Protein AF-A0A8H7T303-F1 (afdb_monomer)

Organism: NCBI:txid108018

Mean predicted aligned error: 8.86 Å

Structure (mmCIF, N/CA/C/O backbone):
data_AF-A0A8H7T303-F1
#
_entry.id   AF-A0A8H7T303-F1
#
loop_
_atom_site.group_PDB
_atom_site.id
_atom_site.type_symbol
_atom_site.label_atom_id
_atom_site.label_alt_id
_atom_site.label_comp_id
_atom_site.label_asym_id
_atom_site.label_entity_id
_atom_site.label_seq_id
_atom_site.pdbx_PDB_ins_code
_atom_site.Cartn_x
_atom_site.Cartn_y
_atom_site.Cartn_z
_atom_site.occupancy
_atom_site.B_iso_or_equiv
_atom_site.auth_seq_id
_atom_site.auth_comp_id
_atom_site.auth_asym_id
_atom_site.auth_atom_id
_atom_site.pdbx_PDB_model_num
ATOM 1 N N . MET A 1 1 ? -29.907 -23.816 11.900 1.00 36.09 1 MET A N 1
ATOM 2 C CA . MET A 1 1 ? -29.603 -22.546 11.205 1.00 36.09 1 MET A CA 1
ATOM 3 C C . MET A 1 1 ? -29.465 -21.472 12.268 1.00 36.09 1 MET A C 1
ATOM 5 O O . MET A 1 1 ? -30.441 -21.214 12.957 1.00 36.09 1 MET A O 1
ATOM 9 N N . ALA A 1 2 ? -28.258 -20.951 12.492 1.00 38.44 2 ALA A N 1
ATOM 10 C CA . ALA A 1 2 ? -28.036 -19.893 13.477 1.00 38.44 2 ALA A CA 1
ATOM 11 C C . ALA A 1 2 ? -28.546 -18.558 12.914 1.00 38.44 2 ALA A C 1
ATOM 13 O O . ALA A 1 2 ? -28.313 -18.261 11.742 1.00 38.44 2 ALA A O 1
ATOM 14 N N . ALA A 1 3 ? -29.266 -17.790 13.733 1.00 38.59 3 ALA A N 1
ATOM 15 C CA . ALA A 1 3 ? -29.699 -16.441 13.388 1.00 38.59 3 ALA A CA 1
ATOM 16 C C . ALA A 1 3 ? -28.482 -15.570 13.016 1.00 38.59 3 ALA A C 1
ATOM 18 O O . ALA A 1 3 ? -27.407 -15.766 13.594 1.00 38.59 3 ALA A O 1
ATOM 19 N N . PRO A 1 4 ? -28.614 -14.617 12.074 1.00 46.06 4 PRO A N 1
ATOM 20 C CA . PRO A 1 4 ? -27.547 -13.661 11.814 1.00 46.06 4 PRO A CA 1
ATOM 21 C C . PRO A 1 4 ? -27.248 -12.926 13.123 1.00 46.06 4 PRO A C 1
ATOM 23 O O . PRO A 1 4 ? -28.151 -12.332 13.715 1.00 46.06 4 PRO A O 1
ATOM 26 N N . ARG A 1 5 ? -26.000 -13.024 13.608 1.00 55.72 5 ARG A N 1
ATOM 27 C CA . ARG A 1 5 ? -25.548 -12.259 14.776 1.00 55.72 5 ARG A CA 1
ATOM 28 C C . ARG A 1 5 ? -25.898 -10.799 14.514 1.00 55.72 5 ARG A C 1
ATOM 30 O O . ARG A 1 5 ? -25.553 -10.260 13.461 1.00 55.72 5 ARG A O 1
ATOM 37 N N . SER A 1 6 ? -26.614 -10.185 15.448 1.00 53.03 6 SER A N 1
ATOM 38 C CA . SER A 1 6 ? -26.782 -8.740 15.469 1.00 53.03 6 SER A CA 1
ATOM 39 C C . SER A 1 6 ? -25.402 -8.091 15.333 1.00 53.03 6 SER A C 1
ATOM 41 O O . SER A 1 6 ? -24.423 -8.597 15.882 1.00 53.03 6 SER A O 1
ATOM 43 N N . LEU A 1 7 ? -25.321 -6.998 14.569 1.00 56.31 7 LEU A N 1
ATOM 44 C CA . LEU A 1 7 ? -24.144 -6.133 14.460 1.00 56.31 7 LEU A CA 1
ATOM 45 C C . LEU A 1 7 ? -23.882 -5.476 15.824 1.00 56.31 7 LEU A C 1
ATOM 47 O O . LEU A 1 7 ? -24.092 -4.278 15.995 1.00 56.31 7 LEU A O 1
ATOM 51 N N . GLN A 1 8 ? -23.505 -6.258 16.834 1.00 62.03 8 GLN A N 1
ATOM 52 C CA . GLN A 1 8 ? -22.973 -5.691 18.055 1.00 62.03 8 GLN A CA 1
ATOM 53 C C . GLN A 1 8 ? -21.700 -4.955 17.666 1.00 62.03 8 GLN A C 1
ATOM 55 O O . GLN A 1 8 ? -20.802 -5.510 17.030 1.00 62.03 8 GLN A O 1
ATOM 60 N N . GLN A 1 9 ? -21.672 -3.670 17.988 1.00 79.31 9 GLN A N 1
ATOM 61 C CA . GLN A 1 9 ? -20.506 -2.839 17.788 1.00 79.31 9 GLN A CA 1
ATOM 62 C C . GLN A 1 9 ? -19.374 -3.410 18.654 1.00 79.31 9 GLN A C 1
ATOM 64 O O . GLN A 1 9 ? -19.396 -3.286 19.873 1.00 79.31 9 GLN A O 1
ATOM 69 N N . LEU A 1 10 ? -18.411 -4.092 18.023 1.00 88.62 10 LEU A N 1
ATOM 70 C CA . LEU A 1 10 ? -17.305 -4.759 18.724 1.00 88.62 10 LEU A CA 1
ATOM 71 C C . LEU A 1 10 ? -16.296 -3.761 19.301 1.00 88.62 10 LEU A C 1
ATOM 73 O O . LEU A 1 10 ? -15.571 -4.077 20.243 1.00 88.62 10 LEU A O 1
ATOM 77 N N . HIS A 1 11 ? -16.228 -2.564 18.717 1.00 90.94 11 HIS A N 1
ATOM 78 C CA . HIS A 1 11 ? -15.257 -1.543 19.074 1.00 90.94 11 HIS A CA 1
ATOM 79 C C . HIS A 1 11 ? -15.819 -0.126 18.940 1.00 90.94 11 HIS A C 1
ATOM 81 O O . HIS A 1 11 ? -16.737 0.130 18.160 1.00 90.94 11 HIS A O 1
ATOM 87 N N . ASP A 1 12 ? -15.200 0.811 19.645 1.00 92.38 12 ASP A N 1
ATOM 88 C CA . ASP A 1 12 ? -15.472 2.243 19.536 1.00 92.38 12 ASP A CA 1
ATOM 89 C C . ASP A 1 12 ? -14.190 3.041 19.272 1.00 92.38 12 ASP A C 1
ATOM 91 O O . ASP A 1 12 ? -13.090 2.589 19.597 1.00 92.38 12 ASP A O 1
ATOM 95 N N . VAL A 1 13 ? -14.325 4.228 18.675 1.00 93.25 13 VAL A N 1
ATOM 96 C CA . VAL A 1 13 ? -13.206 5.144 18.433 1.00 93.25 13 VAL A CA 1
ATOM 97 C C . VAL A 1 13 ? -13.120 6.150 19.571 1.00 93.25 13 VAL A C 1
ATOM 99 O O . VAL A 1 13 ? -13.985 7.010 19.708 1.00 93.25 13 VAL A O 1
ATOM 102 N N . GLN A 1 14 ? -12.024 6.125 20.324 1.00 94.62 14 GLN A N 1
ATOM 103 C CA . GLN A 1 14 ? -11.808 7.041 21.444 1.00 94.62 14 GLN A CA 1
ATOM 104 C C . GLN A 1 14 ? -10.474 7.776 21.344 1.00 94.62 14 GLN A C 1
ATOM 106 O O . GLN A 1 14 ? -9.524 7.317 20.709 1.00 94.62 14 GLN A O 1
ATOM 111 N N . THR A 1 15 ? -10.404 8.948 21.974 1.00 95.75 15 THR A N 1
ATOM 112 C CA . THR A 1 15 ? -9.158 9.707 22.112 1.00 95.75 15 THR A CA 1
ATOM 113 C C . THR A 1 15 ? -8.424 9.252 23.366 1.00 95.75 15 THR A C 1
ATOM 115 O O . THR A 1 15 ? -8.933 9.376 24.476 1.00 95.75 15 THR A O 1
ATOM 118 N N . PHE A 1 16 ? -7.198 8.775 23.190 1.00 93.31 16 PHE A N 1
ATOM 119 C CA . PHE A 1 16 ? -6.304 8.364 24.260 1.00 93.31 16 PHE A CA 1
ATOM 120 C C . PHE A 1 16 ? -5.331 9.501 24.607 1.00 93.31 16 PHE A C 1
ATOM 122 O O . PHE A 1 16 ? -4.600 9.975 23.723 1.00 93.31 16 PHE A O 1
ATOM 129 N N . PRO A 1 17 ? -5.272 9.935 25.881 1.00 93.56 17 PRO A N 1
ATOM 130 C CA . PRO A 1 17 ? -4.339 10.967 26.324 1.00 93.56 17 PRO A CA 1
ATOM 131 C C . PRO A 1 17 ? -2.893 10.641 25.925 1.00 93.56 17 PRO A C 1
ATOM 133 O O . PRO A 1 17 ? -2.394 9.548 26.191 1.00 93.56 17 PRO A O 1
ATOM 136 N N . GLY A 1 18 ? -2.231 11.579 25.243 1.00 93.69 18 GLY A N 1
ATOM 137 C CA . GLY A 1 18 ? -0.844 11.433 24.782 1.00 93.69 18 GLY A CA 1
ATOM 138 C C . GLY A 1 18 ? -0.616 10.477 23.600 1.00 93.69 18 GLY A C 1
ATOM 139 O O . GLY A 1 18 ? 0.529 10.317 23.192 1.00 93.69 18 GLY A O 1
ATOM 140 N N . LYS A 1 19 ? -1.663 9.849 23.038 1.00 92.19 19 LYS A N 1
ATOM 141 C CA . LYS A 1 19 ? -1.548 8.869 21.934 1.00 92.19 19 LYS A CA 1
ATOM 142 C C . LYS A 1 19 ? -2.409 9.189 20.706 1.00 92.19 19 LYS A C 1
ATOM 144 O O . LYS A 1 19 ? -2.141 8.661 19.633 1.00 92.19 19 LYS A O 1
ATO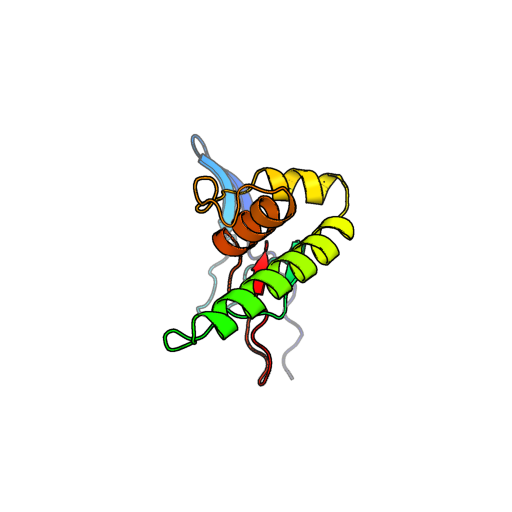M 149 N N . GLY A 1 20 ? -3.415 10.054 20.844 1.00 92.88 20 GLY A N 1
ATOM 150 C CA . GLY A 1 20 ? -4.333 10.407 19.754 1.00 92.88 20 GLY A CA 1
ATOM 151 C C . GLY A 1 20 ? -5.569 9.504 19.708 1.00 92.88 20 GLY A C 1
ATOM 152 O O . GLY A 1 20 ? -5.965 8.948 20.728 1.00 92.88 20 GLY A O 1
ATOM 153 N N . ARG A 1 21 ? -6.221 9.386 18.545 1.00 94.19 21 ARG A N 1
ATOM 154 C CA . ARG A 1 21 ? -7.410 8.531 18.375 1.00 94.19 21 ARG A CA 1
ATOM 155 C C . ARG A 1 21 ? -7.007 7.070 18.192 1.00 94.19 21 ARG A C 1
ATOM 157 O O . ARG A 1 21 ? -6.076 6.779 17.450 1.00 94.19 21 ARG A O 1
ATOM 164 N N . GLY A 1 22 ? -7.742 6.166 18.822 1.00 91.56 22 GLY A N 1
ATOM 165 C CA . GLY A 1 22 ? -7.563 4.724 18.695 1.00 91.56 22 GLY A CA 1
ATOM 166 C C . GLY A 1 22 ? -8.884 3.981 18.846 1.00 91.56 22 GLY A C 1
ATOM 167 O O . GLY A 1 22 ? -9.935 4.597 19.017 1.00 91.56 22 GLY A O 1
ATOM 168 N N . LEU A 1 23 ? -8.814 2.654 18.788 1.00 92.25 23 LEU A N 1
ATOM 169 C CA . LEU A 1 23 ? -9.969 1.773 18.927 1.00 92.25 23 LEU A CA 1
ATOM 170 C C . LEU A 1 23 ? -9.929 1.054 20.271 1.00 92.25 23 LEU A C 1
ATOM 172 O O . LEU A 1 23 ? -8.871 0.581 20.684 1.00 92.25 23 LE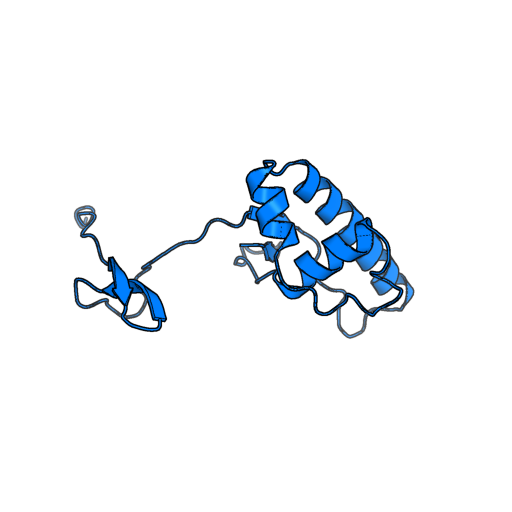U A O 1
ATOM 176 N N . ILE A 1 24 ? -11.078 0.965 20.935 1.00 93.12 24 ILE A N 1
ATOM 177 C CA . ILE A 1 24 ? -11.265 0.209 22.176 1.00 93.12 24 ILE A CA 1
ATOM 178 C C . ILE A 1 24 ? -12.311 -0.878 21.955 1.00 93.12 24 ILE A C 1
ATOM 180 O O . ILE A 1 24 ? -13.341 -0.618 21.339 1.00 93.12 24 ILE A O 1
ATOM 184 N N . ALA A 1 25 ? -12.046 -2.093 22.434 1.00 92.94 25 ALA A N 1
ATOM 185 C CA . ALA A 1 25 ? -13.038 -3.162 22.420 1.00 92.94 25 ALA A CA 1
ATOM 186 C C . ALA A 1 25 ? -14.166 -2.838 23.413 1.00 92.94 25 ALA A C 1
ATOM 188 O O . ALA A 1 25 ? -13.895 -2.430 24.542 1.00 92.94 25 ALA A O 1
ATOM 189 N N . LEU A 1 26 ? -15.420 -3.004 22.989 1.00 92.31 26 LEU A N 1
ATOM 190 C CA . LEU A 1 26 ? -16.599 -2.812 23.849 1.00 92.31 26 LEU A CA 1
ATOM 191 C C . LEU A 1 26 ? -17.074 -4.115 24.502 1.00 92.31 26 LEU A C 1
ATOM 193 O O . LEU A 1 26 ? -17.871 -4.086 25.437 1.00 92.31 26 LEU A O 1
ATOM 197 N N . VAL A 1 27 ? -16.605 -5.248 23.985 1.00 90.94 27 VAL A N 1
ATOM 198 C CA . VAL A 1 27 ? -16.960 -6.603 24.406 1.00 90.94 27 VAL A CA 1
ATOM 199 C C . VAL A 1 27 ? -15.719 -7.488 24.360 1.00 90.94 27 VAL A C 1
ATOM 201 O O . VAL A 1 27 ? -14.738 -7.143 23.696 1.00 90.94 27 VAL A O 1
ATOM 204 N N . ASP A 1 28 ? -15.779 -8.642 25.019 1.00 92.00 28 ASP A N 1
ATOM 205 C CA . ASP A 1 28 ? -14.778 -9.688 24.825 1.00 92.00 28 ASP A CA 1
ATOM 206 C C . ASP A 1 28 ? -14.854 -10.205 23.380 1.00 92.00 28 ASP A C 1
ATOM 208 O O . ASP A 1 28 ? -15.929 -10.525 22.866 1.00 92.00 28 ASP A O 1
ATOM 212 N N . ILE A 1 29 ? -13.706 -10.237 22.700 1.00 89.38 29 ILE A N 1
ATOM 213 C CA . ILE A 1 29 ? -13.598 -10.632 21.294 1.00 89.38 29 ILE A CA 1
ATOM 214 C C . ILE A 1 29 ? -12.962 -12.015 21.235 1.00 89.38 29 ILE A C 1
ATOM 216 O O . ILE A 1 29 ? -11.801 -12.193 21.607 1.00 89.38 29 ILE A O 1
ATOM 220 N N . GLU A 1 30 ? -13.723 -12.983 20.734 1.00 91.81 30 GLU A N 1
ATOM 221 C CA . GLU A 1 30 ? -13.245 -14.353 20.571 1.00 91.81 30 GLU A CA 1
ATOM 222 C C . GLU A 1 30 ? -12.065 -14.436 19.584 1.00 91.81 30 GLU A C 1
ATOM 224 O O . GLU A 1 30 ? -12.031 -13.715 18.574 1.00 91.81 30 GLU A O 1
ATOM 229 N N . PRO A 1 31 ? -11.099 -15.344 19.813 1.00 89.88 31 PRO A N 1
ATOM 230 C CA . PRO A 1 31 ? -10.007 -15.569 18.877 1.00 89.88 31 PRO A CA 1
ATOM 231 C C . PRO A 1 31 ? -10.511 -15.895 17.465 1.00 89.88 31 PRO A C 1
ATOM 233 O O . PRO A 1 31 ? -11.315 -16.802 17.258 1.00 89.88 31 PRO A O 1
ATOM 236 N N . GLY A 1 32 ? -9.994 -15.170 16.471 1.00 87.25 32 GLY A N 1
ATOM 237 C CA . GLY A 1 32 ? -10.363 -15.347 15.062 1.00 87.25 32 GLY A CA 1
ATOM 238 C C . GLY A 1 32 ? -11.570 -14.524 14.601 1.00 87.25 32 GLY A C 1
ATOM 239 O O . GLY A 1 32 ? -11.886 -14.548 13.410 1.00 87.25 32 GLY A O 1
ATOM 240 N N . GLU A 1 33 ? -12.214 -13.762 15.488 1.00 87.12 33 GLU A N 1
ATOM 241 C CA . GLU A 1 33 ? -13.288 -12.846 15.104 1.00 87.12 33 GLU A CA 1
ATOM 242 C C . GLU A 1 33 ? -12.730 -11.656 14.298 1.00 87.12 33 GLU A C 1
ATOM 244 O O . GLU A 1 33 ? -11.693 -11.064 14.616 1.00 87.12 33 GLU A O 1
ATOM 249 N N . ARG A 1 34 ? -13.420 -11.289 13.213 1.00 85.06 34 ARG A N 1
ATOM 250 C CA . ARG A 1 34 ? -13.020 -10.164 12.360 1.00 85.06 34 ARG A CA 1
ATOM 251 C C . ARG A 1 34 ? -13.495 -8.847 12.971 1.00 85.06 34 ARG A C 1
ATOM 253 O O . ARG A 1 34 ? -14.684 -8.554 12.942 1.00 85.06 34 ARG A O 1
ATOM 260 N N . ILE A 1 35 ? -12.553 -8.020 13.420 1.00 86.75 35 ILE A N 1
ATOM 261 C CA . ILE A 1 35 ? -12.850 -6.727 14.061 1.00 86.75 35 ILE A CA 1
ATOM 262 C C . ILE A 1 35 ? -12.992 -5.601 13.026 1.00 86.75 35 ILE A C 1
ATOM 264 O O . ILE A 1 35 ? -13.934 -4.813 13.081 1.00 86.75 35 ILE A O 1
ATOM 268 N N . ILE A 1 36 ? -12.055 -5.519 12.075 1.00 83.50 36 ILE A N 1
ATOM 269 C CA . ILE A 1 36 ? -11.981 -4.471 11.046 1.00 83.50 36 ILE A CA 1
ATOM 270 C C . ILE A 1 36 ? -11.552 -5.110 9.729 1.00 83.50 36 ILE A C 1
ATOM 272 O O . ILE A 1 36 ? -10.823 -6.103 9.710 1.00 83.50 36 ILE A O 1
ATOM 276 N N . CYS A 1 37 ? -12.001 -4.531 8.622 1.00 80.56 37 CYS A N 1
ATOM 277 C CA . CYS A 1 37 ? -11.481 -4.814 7.294 1.00 80.56 37 CYS A CA 1
ATOM 278 C C . CYS A 1 37 ? -11.216 -3.478 6.600 1.00 80.56 37 CYS A C 1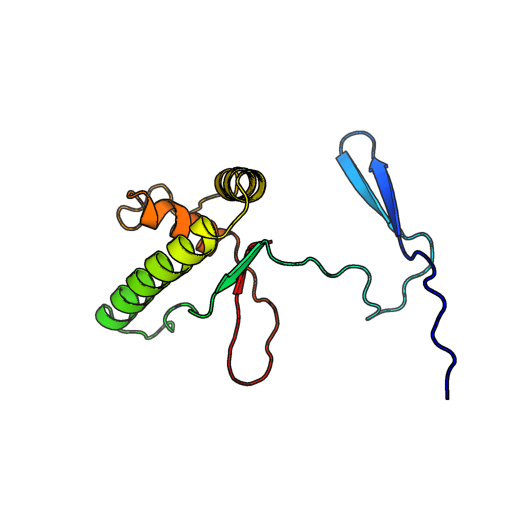
ATOM 280 O O . CYS A 1 37 ? -12.158 -2.772 6.242 1.00 80.56 37 CYS A O 1
ATOM 282 N N . GLU A 1 38 ? -9.946 -3.112 6.451 1.00 80.06 38 GLU A N 1
ATOM 283 C CA . GLU A 1 38 ? -9.570 -1.898 5.731 1.00 80.06 38 GLU A CA 1
ATOM 284 C C . GLU A 1 38 ? -9.690 -2.125 4.222 1.00 80.06 38 GLU A C 1
ATOM 286 O O . GLU A 1 38 ? -9.321 -3.178 3.689 1.00 80.06 38 GLU A O 1
ATOM 291 N N . VAL A 1 39 ? -10.232 -1.133 3.518 1.00 82.88 39 VAL A N 1
ATOM 292 C CA . VAL A 1 39 ? -10.304 -1.152 2.057 1.00 82.88 39 VAL A CA 1
ATOM 293 C C . VAL A 1 39 ? -9.057 -0.451 1.529 1.00 82.88 39 VAL A C 1
ATOM 295 O O . VAL A 1 39 ? -8.859 0.716 1.858 1.00 82.88 39 VAL A O 1
ATOM 298 N N . PRO A 1 40 ? -8.228 -1.114 0.704 1.00 86.75 40 PRO A N 1
ATOM 299 C CA . PRO A 1 40 ? -7.041 -0.470 0.168 1.00 86.75 40 PRO A CA 1
ATOM 300 C C . PRO A 1 40 ? -7.433 0.677 -0.768 1.00 86.75 40 PRO A C 1
ATOM 302 O O . PRO A 1 40 ? -8.364 0.530 -1.565 1.00 86.75 40 PRO A O 1
ATOM 305 N N . MET A 1 41 ? -6.670 1.772 -0.739 1.00 90.44 41 MET A N 1
ATOM 306 C CA . MET A 1 41 ? -6.751 2.867 -1.710 1.00 90.44 41 MET A CA 1
ATOM 307 C C . MET A 1 41 ? -6.682 2.331 -3.141 1.00 90.44 41 MET A C 1
ATOM 309 O O . MET A 1 41 ? -7.469 2.721 -4.000 1.00 90.44 41 MET A O 1
ATOM 313 N N . PHE A 1 42 ? -5.763 1.395 -3.394 1.00 90.25 42 PHE A N 1
ATOM 314 C CA . PHE A 1 42 ? -5.744 0.601 -4.616 1.00 90.25 42 PHE A CA 1
ATOM 315 C C . PHE A 1 42 ? -4.982 -0.710 -4.429 1.00 90.25 42 PHE A C 1
ATOM 317 O O . PHE A 1 42 ? -4.151 -0.861 -3.533 1.00 90.25 42 PHE A O 1
ATOM 324 N N . ARG A 1 43 ? -5.260 -1.660 -5.327 1.00 87.94 43 ARG A N 1
ATOM 325 C CA . ARG A 1 43 ? -4.548 -2.937 -5.446 1.00 87.94 43 ARG A CA 1
ATOM 326 C C . ARG A 1 43 ? -3.768 -2.987 -6.748 1.00 87.94 43 ARG A C 1
ATOM 328 O O . ARG A 1 43 ? -4.226 -2.430 -7.749 1.00 87.94 43 ARG A O 1
ATOM 335 N N . PHE A 1 44 ? -2.665 -3.718 -6.748 1.00 83.69 44 PHE A N 1
ATOM 336 C CA . PHE A 1 44 ? -1.883 -4.003 -7.944 1.00 83.69 44 PHE A CA 1
ATOM 337 C C . PHE A 1 44 ? -1.537 -5.491 -8.045 1.00 83.69 44 PHE A C 1
ATOM 339 O O . PHE A 1 44 ? -1.586 -6.233 -7.058 1.00 83.69 44 PHE A O 1
ATOM 346 N N . ARG A 1 45 ? -1.324 -5.945 -9.281 1.00 76.19 45 ARG A N 1
ATOM 347 C CA . ARG A 1 45 ? -1.153 -7.359 -9.641 1.00 76.19 45 ARG A CA 1
ATOM 348 C C . ARG A 1 45 ? 0.297 -7.800 -9.586 1.00 76.19 45 ARG A C 1
ATOM 350 O O . ARG A 1 45 ? 0.552 -8.980 -9.358 1.00 76.19 45 ARG A O 1
ATOM 357 N N . GLU A 1 46 ? 1.232 -6.896 -9.857 1.00 65.88 46 GLU A N 1
ATOM 358 C CA . GLU A 1 46 ? 2.632 -7.284 -9.922 1.00 65.88 46 GLU A CA 1
ATOM 359 C C . GLU A 1 46 ? 3.221 -7.557 -8.543 1.00 65.88 46 GLU A C 1
ATOM 361 O O . GLU A 1 46 ? 3.344 -6.677 -7.689 1.00 65.88 46 GLU A O 1
ATOM 366 N N . PHE A 1 47 ? 3.629 -8.812 -8.370 1.00 66.31 47 PHE A N 1
ATOM 367 C CA . PHE A 1 47 ? 4.444 -9.241 -7.255 1.00 66.31 47 PHE A CA 1
ATOM 368 C C . PHE A 1 47 ? 5.921 -9.103 -7.595 1.00 66.31 47 PHE A C 1
ATOM 370 O O . PHE A 1 47 ? 6.347 -9.202 -8.748 1.00 66.31 47 PHE A O 1
ATOM 377 N N . TRP A 1 48 ? 6.704 -8.876 -6.550 1.00 69.94 48 TRP A N 1
ATOM 378 C CA . TRP A 1 48 ? 8.135 -8.670 -6.644 1.00 69.94 48 TRP A CA 1
ATOM 379 C C . TRP A 1 48 ? 8.818 -9.799 -7.408 1.00 69.94 48 TRP A C 1
ATOM 381 O O . TRP A 1 48 ? 8.451 -10.963 -7.228 1.00 69.94 48 TRP A O 1
ATOM 391 N N . PRO A 1 49 ? 9.811 -9.469 -8.257 1.00 72.94 49 PRO A N 1
ATOM 392 C CA . PRO A 1 49 ? 10.546 -10.494 -8.971 1.00 72.94 49 PRO A CA 1
ATOM 393 C C . PRO A 1 49 ? 11.098 -11.496 -7.956 1.00 72.94 49 PRO A C 1
ATOM 395 O O . PRO A 1 49 ? 11.585 -11.098 -6.891 1.00 72.94 49 PRO A O 1
ATOM 398 N N . ALA A 1 50 ? 11.000 -12.784 -8.289 1.00 74.56 50 ALA A N 1
ATOM 399 C CA . ALA A 1 50 ? 11.504 -13.855 -7.445 1.00 74.56 50 ALA A CA 1
ATOM 400 C C . ALA A 1 50 ? 12.975 -13.605 -7.070 1.00 74.56 50 ALA A C 1
ATOM 402 O O . ALA A 1 50 ? 13.711 -12.893 -7.765 1.00 74.56 50 ALA A O 1
ATOM 403 N N . ARG A 1 51 ? 13.418 -14.162 -5.939 1.00 75.44 51 ARG A N 1
ATOM 404 C CA . ARG A 1 51 ? 14.767 -13.902 -5.407 1.00 75.44 51 ARG A CA 1
ATOM 405 C C . ARG A 1 51 ? 15.857 -14.224 -6.441 1.00 75.44 51 ARG A C 1
ATOM 407 O O . ARG A 1 51 ? 16.834 -13.484 -6.565 1.00 75.44 51 ARG A O 1
ATOM 414 N N . ASP A 1 52 ? 15.635 -15.276 -7.213 1.00 85.38 52 ASP A N 1
ATOM 415 C CA . ASP A 1 52 ? 16.456 -15.820 -8.295 1.00 85.38 52 ASP A CA 1
ATOM 416 C C . ASP A 1 52 ? 16.203 -15.183 -9.676 1.00 85.38 52 ASP A C 1
ATOM 418 O O . ASP A 1 52 ? 16.847 -15.563 -10.651 1.00 85.38 52 ASP A O 1
ATOM 422 N N . ALA A 1 53 ? 15.331 -14.175 -9.780 1.00 85.19 53 ALA A N 1
ATOM 423 C CA . ALA A 1 53 ? 15.058 -13.503 -11.046 1.00 85.19 53 ALA A CA 1
ATOM 424 C C . ALA A 1 53 ? 16.325 -12.892 -11.668 1.00 85.19 53 ALA A C 1
ATOM 426 O O . ALA A 1 53 ? 17.150 -12.265 -11.000 1.00 85.19 53 ALA A O 1
ATOM 427 N N . THR A 1 54 ? 16.450 -13.001 -12.985 1.00 91.81 54 THR A N 1
ATOM 428 C CA . THR A 1 54 ? 17.517 -12.356 -13.758 1.00 91.81 54 THR A CA 1
ATOM 429 C C . THR A 1 54 ? 17.418 -10.829 -13.691 1.00 91.81 54 THR A C 1
ATOM 431 O O . THR A 1 54 ? 16.369 -10.256 -13.385 1.00 91.81 54 THR A O 1
ATOM 434 N N . ALA A 1 55 ? 18.506 -10.127 -14.021 1.00 88.62 55 ALA A N 1
ATOM 435 C CA . ALA A 1 55 ? 18.498 -8.664 -14.089 1.00 88.62 55 ALA A CA 1
ATOM 436 C C . ALA A 1 55 ? 17.426 -8.124 -15.060 1.00 88.62 55 ALA A C 1
ATOM 438 O O . ALA A 1 55 ? 16.738 -7.160 -14.727 1.00 88.62 55 ALA A O 1
ATOM 439 N N . ALA A 1 56 ? 17.235 -8.787 -16.206 1.00 88.94 56 ALA A N 1
ATOM 440 C CA . ALA A 1 56 ? 16.219 -8.427 -17.193 1.00 88.94 56 ALA A CA 1
ATOM 441 C C . ALA A 1 56 ? 14.792 -8.591 -16.644 1.00 88.94 56 ALA A C 1
ATOM 443 O O . ALA A 1 56 ? 13.973 -7.684 -16.778 1.00 88.94 56 ALA A O 1
ATOM 444 N N . GLN A 1 57 ? 14.507 -9.701 -15.953 1.00 87.44 57 GLN A N 1
ATOM 445 C CA . GLN A 1 57 ? 13.207 -9.923 -15.311 1.00 87.44 57 GLN A CA 1
ATOM 446 C C . GLN A 1 57 ? 12.928 -8.881 -14.224 1.00 87.44 57 GLN A C 1
ATOM 448 O O . GLN A 1 57 ? 11.832 -8.332 -14.167 1.00 87.44 57 GLN A O 1
ATOM 453 N N . ARG A 1 58 ? 13.931 -8.542 -13.402 1.00 83.88 58 ARG A N 1
ATOM 454 C CA . ARG A 1 58 ? 13.784 -7.488 -12.387 1.00 83.88 58 ARG A CA 1
ATOM 455 C C . ARG A 1 58 ? 13.498 -6.123 -13.014 1.00 83.88 58 ARG A C 1
ATOM 457 O O . ARG A 1 58 ? 12.662 -5.391 -12.494 1.00 83.88 58 ARG A O 1
ATOM 464 N N . ALA A 1 59 ? 14.173 -5.781 -14.112 1.00 85.50 59 ALA A N 1
ATOM 465 C CA . ALA A 1 59 ? 13.939 -4.527 -14.826 1.00 85.50 59 ALA A CA 1
ATOM 466 C C . ALA A 1 59 ? 12.521 -4.463 -15.414 1.00 85.50 59 ALA A C 1
ATOM 468 O O . ALA A 1 59 ? 11.842 -3.451 -15.251 1.00 85.50 59 ALA A O 1
ATOM 469 N N . LEU A 1 60 ? 12.053 -5.560 -16.018 1.00 86.81 60 LEU A N 1
ATOM 470 C CA . LEU A 1 60 ? 10.703 -5.660 -16.567 1.00 86.81 60 LEU A CA 1
ATOM 471 C C . LEU A 1 60 ? 9.627 -5.502 -15.483 1.00 86.81 60 LEU A C 1
ATOM 473 O O . LEU A 1 60 ? 8.714 -4.701 -15.663 1.00 86.81 60 LEU A O 1
ATOM 477 N N . SER A 1 61 ? 9.755 -6.201 -14.349 1.00 83.94 61 SER A N 1
ATOM 478 C CA . SER A 1 61 ? 8.815 -6.049 -13.227 1.00 83.94 61 SER A CA 1
ATOM 479 C C . SER A 1 61 ? 8.833 -4.632 -12.649 1.00 83.94 61 SER A C 1
ATOM 481 O O . SER A 1 61 ? 7.813 -4.061 -12.289 1.00 83.94 61 SER A O 1
ATOM 48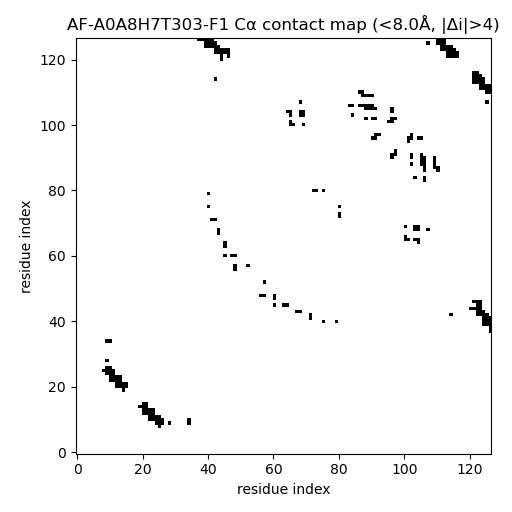3 N N . HIS A 1 62 ? 10.002 -3.995 -12.584 1.00 83.81 62 HIS A N 1
ATOM 484 C CA . HIS A 1 62 ? 10.071 -2.605 -12.134 1.00 83.81 62 HIS A CA 1
ATOM 485 C C . HIS A 1 62 ? 9.336 -1.643 -13.078 1.00 83.81 62 HIS A C 1
ATOM 487 O O . HIS A 1 62 ? 8.661 -0.736 -12.596 1.00 83.81 62 HIS A O 1
ATOM 493 N N . ALA A 1 63 ? 9.466 -1.820 -14.396 1.00 87.56 63 ALA A N 1
ATOM 494 C CA . ALA A 1 63 ? 8.766 -0.992 -15.376 1.00 87.56 63 ALA A CA 1
ATOM 495 C C . ALA A 1 63 ? 7.244 -1.169 -15.268 1.00 87.56 63 ALA A C 1
ATOM 497 O O . ALA A 1 63 ? 6.516 -0.192 -15.121 1.00 87.56 63 ALA A O 1
ATOM 498 N N . ARG A 1 64 ? 6.776 -2.418 -15.219 1.00 88.00 64 ARG A N 1
ATOM 499 C CA . ARG A 1 64 ? 5.348 -2.735 -15.100 1.00 88.00 64 ARG A CA 1
ATOM 500 C C . ARG A 1 64 ? 4.734 -2.239 -13.795 1.00 88.00 64 ARG A C 1
ATOM 502 O O . ARG A 1 64 ? 3.629 -1.705 -13.818 1.00 88.00 64 ARG A O 1
ATOM 509 N N . LEU A 1 65 ? 5.460 -2.337 -12.679 1.00 86.19 65 LEU A N 1
ATOM 510 C CA . LEU A 1 65 ? 5.035 -1.734 -11.418 1.00 86.19 65 LEU A CA 1
ATOM 511 C C . LEU A 1 65 ? 4.858 -0.217 -11.547 1.00 86.19 65 LEU A C 1
ATOM 513 O O . LEU A 1 65 ? 3.863 0.312 -11.059 1.00 86.19 65 LEU A O 1
ATOM 517 N N . LYS A 1 66 ? 5.814 0.492 -12.169 1.00 90.12 66 LYS A N 1
ATOM 518 C CA . LYS A 1 66 ? 5.700 1.946 -12.370 1.00 90.12 66 LYS A CA 1
ATOM 519 C C . LYS A 1 66 ? 4.430 2.278 -13.151 1.00 90.12 66 LYS A C 1
ATOM 521 O O . LYS A 1 66 ? 3.656 3.117 -12.697 1.00 90.12 66 LYS A O 1
ATOM 526 N N . ASP A 1 67 ? 4.193 1.584 -14.260 1.00 90.75 67 ASP A N 1
ATOM 527 C CA . ASP A 1 67 ? 3.025 1.811 -15.114 1.00 90.75 67 ASP A CA 1
ATOM 528 C C . ASP A 1 67 ? 1.709 1.528 -14.375 1.00 90.75 67 ASP A C 1
ATOM 530 O O . ASP A 1 67 ? 0.776 2.336 -14.415 1.00 90.75 67 ASP A O 1
ATOM 534 N N . GLU A 1 68 ? 1.637 0.412 -13.642 1.00 91.12 68 GLU A N 1
ATOM 535 C CA . GLU A 1 68 ? 0.448 0.048 -12.872 1.00 91.12 68 GLU A CA 1
ATOM 536 C C . GLU A 1 68 ? 0.181 1.063 -11.752 1.00 91.12 68 GLU A C 1
ATOM 538 O O . GLU A 1 68 ? -0.946 1.538 -11.611 1.00 91.12 68 GLU A O 1
ATOM 543 N N . VAL A 1 69 ? 1.207 1.461 -10.992 1.00 91.69 69 VAL A N 1
ATOM 544 C CA . VAL A 1 69 ? 1.063 2.436 -9.901 1.00 91.69 69 VAL A CA 1
ATOM 545 C C . VAL A 1 69 ? 0.652 3.807 -10.428 1.00 91.69 69 VAL A C 1
ATOM 547 O O . VAL A 1 69 ? -0.213 4.432 -9.821 1.00 91.69 69 VAL A O 1
ATOM 550 N N . ILE A 1 70 ? 1.201 4.268 -11.557 1.00 93.69 70 ILE A N 1
ATOM 551 C CA . ILE A 1 70 ? 0.761 5.521 -12.191 1.00 93.69 70 ILE A CA 1
ATOM 552 C C . ILE A 1 70 ? -0.719 5.431 -12.547 1.00 93.69 70 ILE A C 1
ATOM 554 O O . ILE A 1 70 ? -1.495 6.299 -12.155 1.00 93.69 70 ILE A O 1
ATOM 558 N N . SER A 1 71 ? -1.121 4.365 -13.242 1.00 93.88 71 SER A N 1
ATOM 559 C CA . SER A 1 71 ? -2.512 4.173 -13.650 1.00 93.88 71 SER A CA 1
ATOM 560 C C . SER A 1 71 ? -3.460 4.171 -12.448 1.00 93.88 71 SER A C 1
ATOM 562 O O . SER A 1 71 ? -4.502 4.827 -12.479 1.00 93.88 71 SER A O 1
ATOM 564 N N . LYS A 1 72 ? -3.085 3.487 -11.359 1.00 94.44 72 LYS A N 1
ATOM 565 C CA . LYS A 1 72 ? -3.877 3.458 -10.125 1.00 94.44 72 LYS A CA 1
ATOM 566 C C . LYS A 1 72 ? -3.916 4.810 -9.427 1.00 94.44 72 LYS A C 1
ATOM 568 O O . LYS A 1 72 ? -5.000 5.245 -9.057 1.00 94.44 72 LYS A O 1
ATOM 573 N N . PHE A 1 73 ? -2.778 5.485 -9.296 1.00 95.06 73 PHE A N 1
ATOM 574 C CA . PHE A 1 73 ? -2.680 6.801 -8.671 1.00 95.06 73 PHE A CA 1
ATOM 575 C C . PHE A 1 73 ? -3.520 7.848 -9.413 1.00 95.06 73 PHE A C 1
ATOM 577 O O . PHE A 1 73 ? -4.266 8.599 -8.788 1.00 95.06 73 PHE A O 1
ATOM 584 N N . SER A 1 74 ? -3.477 7.855 -10.748 1.00 95.19 74 SER A N 1
ATOM 585 C CA . SER A 1 74 ? -4.298 8.746 -11.573 1.00 95.19 74 SER A CA 1
ATOM 586 C C . SER A 1 74 ? -5.801 8.489 -11.432 1.00 95.19 74 SER A C 1
ATOM 588 O O . SER A 1 74 ? -6.588 9.400 -11.667 1.00 95.19 74 SER A O 1
ATOM 590 N N . GLY A 1 75 ? -6.202 7.277 -11.039 1.00 94.88 75 GLY A N 1
ATOM 591 C CA . GLY A 1 75 ? -7.595 6.926 -10.757 1.00 94.88 75 GLY A CA 1
ATOM 592 C C . GLY A 1 75 ? -8.079 7.279 -9.345 1.00 94.88 75 GLY A C 1
ATOM 593 O O . GLY A 1 75 ? -9.267 7.123 -9.070 1.00 94.88 75 GLY A O 1
ATOM 594 N N . LEU A 1 76 ? -7.194 7.723 -8.446 1.00 95.50 76 LEU A N 1
ATOM 595 C CA . LEU A 1 76 ? -7.554 8.132 -7.085 1.00 95.50 76 LEU A CA 1
ATOM 596 C C . LEU A 1 76 ? -8.209 9.518 -7.061 1.00 95.50 76 LEU A C 1
ATOM 598 O O . LEU A 1 76 ? -7.911 10.373 -7.896 1.00 95.50 76 LEU A O 1
ATOM 602 N N . SER A 1 77 ? -9.044 9.774 -6.050 1.00 96.25 77 SER A N 1
ATOM 603 C CA . SER A 1 77 ? -9.527 11.134 -5.788 1.00 96.25 77 SER A CA 1
ATOM 604 C C . SER A 1 77 ? -8.367 12.066 -5.396 1.00 96.25 77 SER A C 1
ATOM 606 O O . SER A 1 77 ? -7.361 11.588 -4.865 1.00 96.25 77 SER A O 1
ATOM 608 N N . PRO A 1 78 ? -8.482 13.396 -5.569 1.00 96.94 78 PRO A N 1
ATOM 609 C CA . PRO A 1 78 ? -7.429 14.331 -5.160 1.00 96.94 78 PRO A CA 1
ATOM 610 C C . PRO A 1 78 ? -7.021 14.186 -3.686 1.00 96.94 78 PRO A C 1
ATOM 612 O O . PRO A 1 78 ? -5.840 14.258 -3.352 1.00 96.94 78 PRO A O 1
ATOM 615 N N . GLN A 1 79 ? -7.983 13.912 -2.800 1.00 95.88 79 GLN A N 1
ATOM 616 C CA . GLN A 1 79 ? -7.728 13.683 -1.378 1.00 95.88 79 GLN A CA 1
ATOM 617 C C . GLN A 1 79 ? -6.923 12.398 -1.158 1.00 95.88 79 GLN A C 1
ATOM 619 O O . GLN A 1 79 ? -5.958 12.395 -0.399 1.00 95.88 79 GLN A O 1
ATOM 624 N N . GLN A 1 80 ? -7.276 11.315 -1.853 1.00 94.88 80 GLN A N 1
ATOM 625 C CA . GLN A 1 80 ? -6.520 10.065 -1.804 1.00 94.88 80 GLN A CA 1
ATOM 626 C C . GLN A 1 80 ? -5.120 10.232 -2.406 1.00 94.88 80 GLN A C 1
ATOM 628 O O . GLN A 1 80 ? -4.154 9.738 -1.841 1.00 94.88 80 GLN A O 1
ATOM 633 N N . GLN A 1 81 ? -4.966 10.969 -3.505 1.00 96.44 81 GLN A N 1
ATOM 634 C CA . GLN A 1 81 ? -3.646 11.274 -4.060 1.00 96.44 81 GLN A CA 1
ATOM 635 C C . GLN A 1 81 ? -2.773 12.008 -3.042 1.00 96.44 81 GLN A C 1
ATOM 637 O O . GLN A 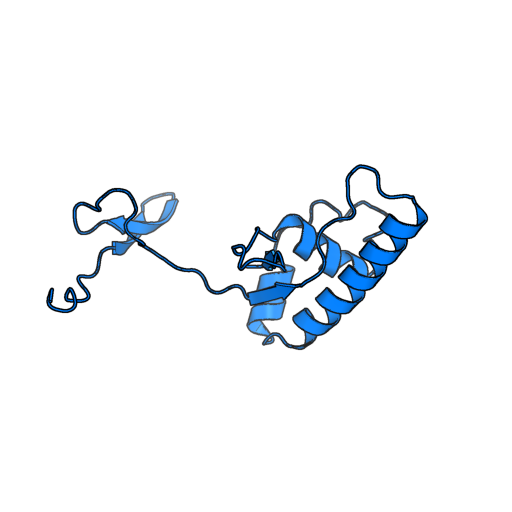1 81 ? -1.616 11.642 -2.848 1.00 96.44 81 GLN A O 1
ATOM 642 N N . GLN A 1 82 ? -3.334 13.001 -2.348 1.00 96.06 82 GLN A N 1
ATOM 643 C CA . GLN A 1 82 ? -2.616 13.733 -1.312 1.00 96.06 82 GLN A CA 1
ATOM 644 C C . GLN A 1 82 ? -2.198 12.814 -0.161 1.00 96.06 82 GLN A C 1
ATOM 646 O O . GLN A 1 82 ? -1.027 12.821 0.207 1.00 96.06 82 GLN A O 1
ATOM 651 N N . VAL A 1 83 ? -3.115 11.988 0.359 1.00 95.00 83 VAL A N 1
ATOM 652 C CA . VAL A 1 83 ? -2.808 11.000 1.409 1.00 95.00 83 VAL A CA 1
ATOM 653 C C . VAL A 1 83 ? -1.699 10.055 0.951 1.00 95.00 83 VAL A C 1
ATOM 655 O O . VAL A 1 83 ? -0.702 9.907 1.653 1.00 95.00 83 VAL A O 1
ATOM 658 N N . PHE A 1 84 ? -1.804 9.499 -0.256 1.00 95.50 84 PHE A N 1
ATOM 659 C CA . PHE A 1 84 ? -0.795 8.604 -0.818 1.00 95.50 84 PHE A CA 1
ATOM 660 C C . PHE A 1 84 ? 0.590 9.260 -0.873 1.00 95.50 84 PHE A C 1
ATOM 662 O O . PHE A 1 84 ? 1.585 8.643 -0.505 1.00 95.50 84 PHE A O 1
ATOM 669 N N . LEU A 1 85 ? 0.668 10.528 -1.285 1.00 94.69 85 LEU A N 1
ATOM 670 C CA . LEU A 1 85 ? 1.930 11.269 -1.357 1.00 94.69 85 LEU A CA 1
ATOM 671 C C . LEU A 1 85 ? 2.546 11.582 0.017 1.00 94.69 85 LEU A C 1
ATOM 673 O O . LEU A 1 85 ? 3.735 11.891 0.074 1.00 94.69 85 LEU A O 1
ATOM 677 N N . THR A 1 86 ? 1.778 11.497 1.110 1.00 94.44 86 THR A N 1
ATOM 678 C CA . THR A 1 86 ? 2.315 11.622 2.479 1.00 94.44 86 THR A CA 1
ATOM 679 C C . THR A 1 86 ? 2.904 10.327 3.032 1.00 94.44 86 THR A C 1
ATOM 681 O O . THR A 1 86 ? 3.609 10.362 4.042 1.00 94.44 86 THR A O 1
ATOM 684 N N . LEU A 1 87 ? 2.640 9.189 2.382 1.00 93.62 87 LEU A N 1
ATOM 685 C CA . LEU A 1 87 ? 3.153 7.899 2.821 1.00 93.62 87 LEU A CA 1
ATOM 686 C C . LEU A 1 87 ? 4.677 7.829 2.682 1.00 93.62 87 LEU A C 1
ATOM 688 O O . LEU A 1 87 ? 5.299 8.454 1.819 1.00 93.62 87 LEU A O 1
ATOM 692 N N . HIS A 1 88 ? 5.292 7.023 3.543 1.00 91.81 88 HIS A N 1
ATOM 693 C CA . HIS A 1 88 ? 6.741 6.917 3.606 1.00 91.81 88 HIS A CA 1
ATOM 694 C C . HIS A 1 88 ? 7.329 6.275 2.338 1.00 91.81 88 HIS A C 1
ATOM 696 O O . HIS A 1 88 ? 6.757 5.340 1.780 1.00 91.81 88 HIS A O 1
ATOM 702 N N . ASN A 1 89 ? 8.507 6.732 1.905 1.00 90.81 89 ASN A N 1
ATOM 703 C CA . ASN A 1 89 ? 9.225 6.163 0.765 1.00 90.81 89 ASN A CA 1
ATOM 704 C C . ASN A 1 89 ? 10.650 5.754 1.157 1.00 90.81 89 ASN A C 1
ATOM 706 O O . ASN A 1 89 ? 11.572 6.570 1.119 1.00 90.81 89 ASN A O 1
ATOM 710 N N . ASN A 1 90 ? 10.850 4.462 1.423 1.00 88.62 90 ASN A N 1
ATOM 711 C CA . ASN A 1 90 ? 12.163 3.891 1.746 1.00 88.62 90 ASN A CA 1
ATOM 712 C C . ASN A 1 90 ? 13.124 3.832 0.542 1.00 88.62 90 ASN A C 1
ATOM 714 O O . ASN A 1 90 ? 14.263 3.383 0.664 1.00 88.62 90 ASN A O 1
ATOM 718 N N . HIS A 1 91 ? 12.684 4.266 -0.639 1.00 84.38 91 HIS A N 1
ATOM 719 C CA . HIS A 1 91 ? 13.455 4.216 -1.875 1.00 84.38 91 HIS A CA 1
ATOM 720 C C . HIS A 1 91 ? 13.844 5.595 -2.425 1.00 84.38 91 HIS A C 1
ATOM 722 O O . HIS A 1 91 ? 14.436 5.665 -3.500 1.00 84.38 91 HIS A O 1
ATOM 728 N N . GLY A 1 92 ? 13.556 6.686 -1.705 1.00 73.00 92 GLY A N 1
ATOM 729 C CA . GLY A 1 92 ? 13.718 8.060 -2.203 1.00 73.00 92 GLY A CA 1
ATOM 730 C C . GLY A 1 92 ? 15.144 8.466 -2.608 1.00 73.00 92 GLY A C 1
ATOM 731 O O . GLY A 1 92 ? 15.304 9.348 -3.447 1.00 73.00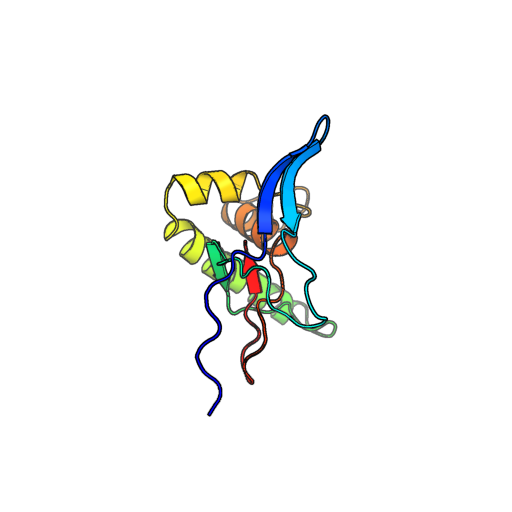 92 GLY A O 1
ATOM 732 N N . SER A 1 93 ? 16.179 7.815 -2.068 1.00 74.12 93 SER A N 1
ATOM 733 C CA . SER A 1 93 ? 17.590 8.057 -2.418 1.00 74.12 93 SER A CA 1
ATOM 734 C C . SER A 1 93 ? 18.110 7.182 -3.567 1.00 74.12 93 SER A C 1
ATOM 736 O O . SER A 1 93 ? 19.243 7.347 -4.016 1.00 74.12 93 SER A O 1
ATOM 738 N N . ASN A 1 94 ? 17.312 6.232 -4.057 1.00 77.12 94 ASN A N 1
ATOM 739 C CA . ASN A 1 94 ? 17.725 5.306 -5.103 1.00 77.12 94 ASN A CA 1
ATOM 740 C C . ASN A 1 94 ? 17.459 5.913 -6.487 1.00 77.12 94 ASN A C 1
ATOM 742 O O . ASN A 1 94 ? 16.329 6.280 -6.803 1.00 77.12 94 ASN A O 1
ATOM 746 N N . ALA A 1 95 ? 18.481 5.933 -7.347 1.00 72.62 95 ALA A N 1
ATOM 747 C CA . ALA A 1 95 ? 18.389 6.461 -8.711 1.00 72.62 95 ALA A CA 1
ATOM 748 C C . ALA A 1 95 ? 17.274 5.816 -9.562 1.00 72.62 95 ALA A C 1
ATOM 750 O O . ALA A 1 95 ? 16.779 6.432 -10.496 1.00 72.62 95 ALA A O 1
ATOM 751 N N . ARG A 1 96 ? 16.832 4.592 -9.238 1.00 69.81 96 ARG A N 1
ATOM 752 C CA . ARG A 1 96 ? 15.706 3.920 -9.917 1.00 69.81 96 ARG A CA 1
ATOM 753 C C . ARG A 1 96 ? 14.338 4.529 -9.585 1.00 69.81 96 ARG A C 1
ATOM 755 O O . ARG A 1 96 ? 13.375 4.264 -10.308 1.00 69.81 96 ARG A O 1
ATOM 762 N N . TYR A 1 97 ? 14.258 5.307 -8.506 1.00 77.00 97 TYR A N 1
ATOM 763 C CA . TYR A 1 97 ? 13.037 5.904 -7.969 1.00 77.00 97 TYR A CA 1
ATOM 764 C C . TYR A 1 97 ? 13.127 7.436 -7.829 1.00 77.00 97 TYR A C 1
ATOM 766 O O . TYR A 1 97 ? 12.385 8.036 -7.054 1.00 77.00 97 TYR A O 1
ATOM 774 N N . SER A 1 98 ? 14.045 8.074 -8.562 1.00 77.06 98 SER A N 1
ATOM 775 C CA . SER A 1 98 ? 14.273 9.523 -8.508 1.00 77.06 98 SER A CA 1
ATOM 776 C C . SER A 1 98 ? 13.314 10.332 -9.393 1.00 77.06 98 SER A C 1
ATOM 778 O O . SER A 1 98 ? 13.074 11.509 -9.114 1.00 77.06 98 SER A O 1
ATOM 780 N N . ASP A 1 99 ? 12.737 9.710 -10.425 1.00 82.94 99 ASP A N 1
ATOM 781 C CA . ASP A 1 99 ? 11.713 10.289 -11.300 1.00 82.94 99 ASP A CA 1
ATOM 782 C C . ASP A 1 99 ? 10.314 10.246 -10.658 1.00 82.94 99 ASP A C 1
ATOM 784 O O . ASP A 1 99 ? 10.080 9.520 -9.694 1.00 82.94 99 ASP A O 1
ATOM 788 N N . GLY A 1 100 ? 9.355 11.024 -11.176 1.00 82.75 100 GLY A N 1
ATOM 789 C CA . GLY A 1 100 ? 7.995 11.085 -10.611 1.00 82.75 100 GLY A CA 1
ATOM 790 C C . GLY A 1 100 ? 7.318 9.710 -10.537 1.00 82.75 100 GLY A C 1
ATOM 791 O O . GLY A 1 100 ? 6.838 9.309 -9.479 1.00 82.75 100 GLY A O 1
ATOM 792 N N . ALA A 1 101 ? 7.386 8.952 -11.635 1.00 85.12 101 ALA A N 1
ATOM 793 C CA . ALA A 1 101 ? 6.926 7.567 -11.730 1.00 85.12 101 ALA A CA 1
ATOM 794 C C . ALA A 1 101 ? 7.567 6.656 -10.672 1.00 85.12 101 ALA A C 1
ATOM 796 O O . ALA A 1 101 ? 6.903 5.868 -9.999 1.00 85.12 101 ALA A O 1
ATOM 797 N N . GLY A 1 102 ? 8.882 6.778 -10.504 1.00 85.69 102 GLY A N 1
ATOM 798 C CA . GLY A 1 102 ? 9.638 6.018 -9.532 1.00 85.69 102 GLY A CA 1
ATOM 799 C C . GLY A 1 102 ? 9.318 6.401 -8.096 1.00 85.69 102 GLY A C 1
ATOM 800 O O . GLY A 1 102 ? 9.190 5.515 -7.260 1.00 85.69 102 GLY A O 1
ATOM 801 N N . LYS A 1 103 ? 9.095 7.677 -7.784 1.00 90.44 103 LYS A N 1
ATOM 802 C CA . LYS A 1 103 ? 8.687 8.076 -6.431 1.00 90.44 103 LYS A CA 1
ATOM 803 C C . LYS A 1 103 ? 7.376 7.406 -6.027 1.00 90.44 103 LYS A C 1
ATOM 805 O O . LYS A 1 103 ? 7.318 6.828 -4.944 1.00 90.44 103 LYS A O 1
ATOM 810 N N . LEU A 1 104 ? 6.375 7.402 -6.912 1.00 92.81 104 LEU A N 1
ATOM 811 C CA . LEU A 1 104 ? 5.098 6.727 -6.658 1.00 92.81 104 LEU A CA 1
ATOM 812 C C . LEU A 1 104 ? 5.287 5.216 -6.471 1.00 92.81 104 LEU A C 1
ATOM 814 O O . LEU A 1 104 ? 4.783 4.645 -5.505 1.00 92.81 104 LEU A O 1
ATOM 818 N N . ALA A 1 105 ? 6.066 4.569 -7.341 1.00 90.19 105 ALA A N 1
ATOM 819 C CA . ALA A 1 105 ? 6.362 3.141 -7.221 1.00 90.19 105 ALA A CA 1
ATOM 820 C C . ALA A 1 105 ? 7.137 2.801 -5.934 1.00 90.19 105 ALA A C 1
ATOM 822 O O . ALA A 1 105 ? 6.900 1.760 -5.326 1.00 90.19 105 ALA A O 1
ATOM 823 N N . GLY A 1 106 ? 8.040 3.679 -5.494 1.00 89.69 106 GLY A N 1
ATOM 824 C CA . GLY A 1 106 ? 8.783 3.538 -4.243 1.00 89.69 106 GLY A CA 1
ATOM 825 C C . GLY A 1 106 ? 7.883 3.644 -3.011 1.00 89.69 106 GLY A C 1
ATOM 826 O O . GLY A 1 106 ? 7.988 2.815 -2.105 1.00 89.69 106 GLY A O 1
ATOM 827 N N . ILE A 1 107 ? 6.948 4.602 -3.006 1.00 92.25 107 ILE A N 1
ATOM 828 C CA . ILE A 1 107 ? 5.910 4.719 -1.971 1.00 92.25 107 ILE A CA 1
ATOM 829 C C . ILE A 1 107 ? 5.054 3.451 -1.939 1.00 92.25 107 ILE A C 1
ATOM 831 O O . ILE A 1 107 ? 4.934 2.819 -0.890 1.00 92.25 107 ILE A O 1
ATOM 835 N N . ALA A 1 108 ? 4.507 3.037 -3.086 1.00 90.69 108 ALA A N 1
ATOM 836 C CA . ALA A 1 108 ? 3.674 1.841 -3.172 1.00 90.69 108 ALA A CA 1
ATOM 837 C C . ALA A 1 108 ? 4.432 0.607 -2.666 1.00 90.69 108 ALA A C 1
ATOM 839 O O . ALA A 1 108 ? 3.923 -0.136 -1.839 1.00 90.69 108 ALA A O 1
ATOM 840 N N . ARG A 1 109 ? 5.691 0.426 -3.074 1.00 86.38 109 ARG A N 1
ATOM 841 C CA . ARG A 1 109 ? 6.523 -0.696 -2.626 1.00 86.38 109 ARG A CA 1
ATOM 842 C C . ARG A 1 109 ? 6.819 -0.682 -1.127 1.00 86.38 109 ARG A C 1
ATOM 844 O O . ARG A 1 109 ? 6.952 -1.747 -0.536 1.00 86.38 109 ARG A O 1
ATOM 851 N N . THR A 1 110 ? 6.941 0.501 -0.533 1.00 88.19 110 THR A N 1
ATOM 852 C CA . THR A 1 110 ? 7.218 0.652 0.900 1.00 88.19 110 THR A CA 1
ATOM 853 C C . THR A 1 110 ? 6.002 0.292 1.755 1.00 88.19 110 THR A C 1
ATOM 855 O O . THR A 1 110 ? 6.173 -0.289 2.821 1.00 88.19 110 THR A O 1
ATOM 858 N N . ASN A 1 111 ? 4.793 0.623 1.292 1.00 90.25 111 ASN A N 1
ATOM 859 C CA . ASN A 1 111 ? 3.573 0.563 2.108 1.00 90.25 111 ASN A CA 1
ATOM 860 C C . ASN A 1 111 ? 2.599 -0.543 1.686 1.00 90.25 111 ASN A C 1
ATOM 862 O O . ASN A 1 111 ? 1.608 -0.781 2.370 1.00 90.25 111 ASN A O 1
ATOM 866 N N . ALA A 1 112 ? 2.840 -1.210 0.557 1.00 87.81 112 ALA A N 1
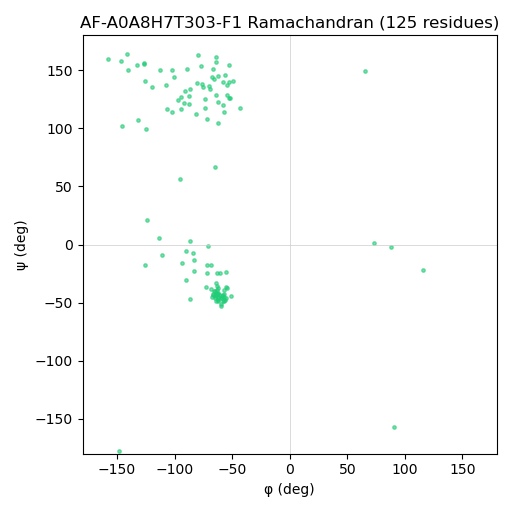ATOM 867 C CA . ALA A 1 112 ? 1.933 -2.240 0.094 1.00 87.81 112 ALA A CA 1
ATOM 868 C C . ALA A 1 112 ? 2.044 -3.512 0.933 1.00 87.81 112 ALA A C 1
ATOM 870 O O . ALA A 1 112 ? 3.109 -4.122 1.045 1.00 87.81 112 ALA A O 1
ATOM 871 N N . MET A 1 113 ? 0.901 -3.944 1.452 1.00 78.00 113 MET A N 1
ATOM 872 C CA . MET A 1 113 ? 0.764 -5.178 2.213 1.00 78.00 113 MET A CA 1
ATOM 873 C C . MET A 1 113 ? 0.151 -6.272 1.331 1.00 78.00 113 MET A C 1
ATOM 875 O O . MET A 1 113 ? -0.650 -5.969 0.436 1.00 78.00 113 MET A O 1
ATOM 879 N N . PRO A 1 114 ? 0.479 -7.556 1.568 1.00 74.75 114 PRO A N 1
ATOM 880 C CA . PRO A 1 114 ? -0.224 -8.664 0.934 1.00 74.75 114 PRO A CA 1
ATOM 881 C C . PRO A 1 114 ? -1.724 -8.575 1.246 1.00 74.75 114 PRO A C 1
ATOM 883 O O . PRO A 1 114 ? -2.142 -8.721 2.391 1.00 74.75 114 PRO A O 1
ATOM 886 N N . SER A 1 115 ? -2.549 -8.332 0.230 1.00 57.00 115 SER A N 1
ATOM 887 C CA . SER A 1 115 ? -3.996 -8.149 0.384 1.00 57.00 115 SER A CA 1
ATOM 888 C C . SER A 1 115 ? -4.748 -9.461 0.143 1.00 57.00 115 SER A C 1
ATOM 890 O O . SER A 1 115 ? -5.614 -9.536 -0.719 1.00 57.00 115 SER A O 1
ATOM 892 N N . GLY A 1 116 ? -4.388 -10.506 0.899 1.00 51.28 116 GLY A N 1
ATOM 893 C CA . GLY A 1 116 ? -5.003 -11.838 0.828 1.00 51.28 116 GLY A CA 1
ATOM 894 C C . GLY A 1 116 ? -4.785 -12.582 -0.501 1.00 51.28 116 GLY A C 1
ATOM 895 O O . GLY A 1 116 ? -4.665 -12.000 -1.577 1.00 51.28 116 GLY A O 1
ATOM 896 N N . SER A 1 117 ? -4.723 -13.911 -0.437 1.00 43.94 117 SER A N 1
ATOM 897 C CA . SER A 1 117 ? -4.646 -14.793 -1.603 1.00 43.94 117 SER A CA 1
ATOM 898 C C . SER A 1 117 ? -6.011 -15.427 -1.872 1.00 43.94 117 SER A C 1
ATOM 900 O O . SER A 1 117 ? -6.481 -16.261 -1.105 1.00 43.94 117 SER A O 1
ATOM 902 N N . PHE A 1 118 ? -6.633 -15.092 -3.000 1.00 44.75 118 PHE A N 1
ATOM 903 C CA . PHE A 1 118 ? -7.470 -16.072 -3.689 1.00 44.75 118 PHE A CA 1
ATOM 904 C C . PHE A 1 118 ? -6.555 -16.796 -4.677 1.00 44.75 118 PHE A C 1
ATOM 906 O O . PHE A 1 118 ? -5.726 -16.167 -5.339 1.00 44.75 118 PHE A O 1
ATOM 913 N N . VAL A 1 119 ? -6.630 -18.126 -4.682 1.00 38.09 119 VAL A N 1
ATOM 914 C CA . VAL A 1 119 ? -5.745 -19.027 -5.433 1.00 38.09 119 VAL A CA 1
ATOM 915 C C . VAL A 1 119 ? 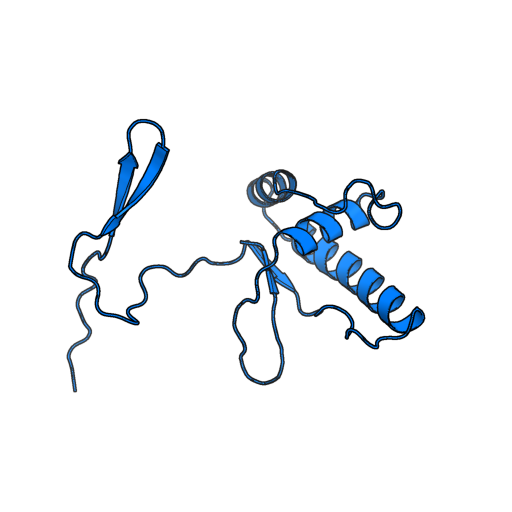-5.508 -18.492 -6.854 1.00 38.09 119 VAL A C 1
ATOM 917 O O . VAL A 1 119 ? -6.450 -18.355 -7.627 1.00 38.09 119 VAL A O 1
ATOM 920 N N . GLY A 1 120 ? -4.249 -18.167 -7.176 1.00 47.78 120 GLY A N 1
ATOM 921 C CA . GLY A 1 120 ? -3.803 -17.783 -8.522 1.00 47.78 120 GLY A CA 1
ATOM 922 C C . GLY A 1 120 ? -3.270 -16.355 -8.693 1.00 47.78 120 GLY A C 1
ATOM 923 O O . GLY A 1 120 ? -2.475 -16.142 -9.605 1.00 47.78 120 GLY A O 1
ATOM 924 N N . HIS A 1 121 ? -3.616 -15.393 -7.825 1.00 51.53 121 HIS A N 1
ATOM 925 C CA . HIS A 1 121 ? -3.153 -14.001 -7.973 1.00 51.53 121 HIS A CA 1
ATOM 926 C C . HIS A 1 121 ? -2.918 -13.310 -6.618 1.00 51.53 121 HIS A C 1
ATOM 928 O O . HIS A 1 121 ? -3.879 -12.870 -5.984 1.00 51.53 121 HIS A O 1
ATOM 934 N N . PRO A 1 122 ? -1.662 -13.177 -6.147 1.00 58.00 122 PRO A N 1
ATOM 935 C CA . PRO A 1 122 ? -1.382 -12.383 -4.961 1.00 58.00 122 PRO A CA 1
ATOM 936 C C . PRO A 1 122 ? -1.539 -10.900 -5.313 1.00 58.00 122 PRO A C 1
ATOM 938 O O . PRO A 1 122 ? -0.728 -10.328 -6.037 1.00 58.00 122 PRO A O 1
ATOM 941 N N . HIS A 1 123 ? -2.602 -10.275 -4.817 1.00 68.25 123 HIS A N 1
ATOM 942 C CA . HIS A 1 123 ? -2.762 -8.830 -4.908 1.00 68.25 123 HIS A CA 1
ATOM 943 C C . HIS A 1 123 ? -2.060 -8.177 -3.721 1.00 68.25 123 HIS A C 1
ATOM 945 O O . HIS A 1 123 ? -2.254 -8.597 -2.578 1.00 68.25 123 HIS A O 1
ATOM 951 N N . ALA A 1 124 ? -1.284 -7.129 -3.976 1.00 78.00 124 ALA A N 1
ATOM 952 C CA . ALA A 1 124 ? -0.815 -6.225 -2.933 1.00 78.00 124 ALA A CA 1
ATOM 953 C C . ALA A 1 124 ? -1.677 -4.958 -2.940 1.00 78.00 124 ALA A C 1
ATOM 955 O O . ALA A 1 124 ? -2.135 -4.520 -4.000 1.00 78.00 124 ALA A O 1
ATOM 956 N N . GLY A 1 125 ? -1.935 -4.403 -1.759 1.00 83.94 125 GLY A N 1
ATOM 957 C CA . GLY A 1 125 ? -2.757 -3.209 -1.586 1.00 83.94 125 GLY A CA 1
ATOM 958 C C . GLY A 1 125 ? -2.016 -2.135 -0.809 1.00 83.94 125 GLY A C 1
ATOM 959 O O . GLY A 1 125 ? -1.309 -2.455 0.143 1.00 83.94 125 GLY A O 1
ATOM 960 N N . VAL A 1 126 ? -2.192 -0.879 -1.216 1.00 86.69 126 VAL A N 1
ATOM 961 C CA . VAL A 1 126 ? -1.840 0.289 -0.396 1.00 86.69 126 VAL A CA 1
ATOM 962 C C . VAL A 1 126 ? -3.102 0.702 0.347 1.00 86.69 126 VAL A C 1
ATOM 964 O O . VAL A 1 126 ? -4.139 0.855 -0.299 1.00 86.69 126 VAL A O 1
ATOM 967 N N . PHE A 1 127 ? -3.016 0.821 1.668 1.00 83.44 127 PHE A N 1
ATOM 968 C CA . PHE A 1 127 ? -4.128 1.119 2.570 1.00 83.44 127 PHE A CA 1
ATOM 969 C C . PHE A 1 127 ? -4.025 2.552 3.086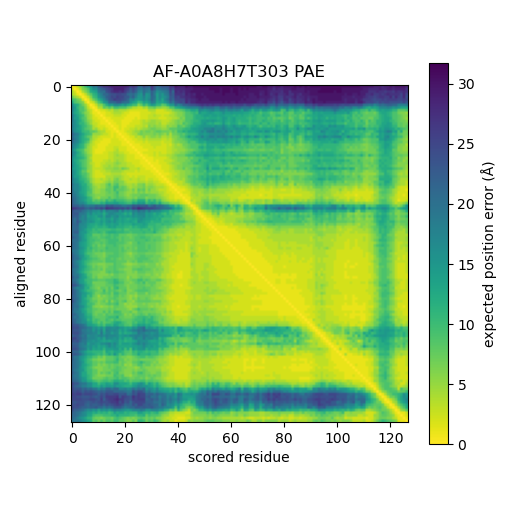 1.00 83.44 127 PHE A C 1
ATOM 971 O O . PHE A 1 127 ? -2.877 3.005 3.298 1.00 83.44 127 PHE A O 1
#

Foldseek 3Di:
DDDDPPPDQQWDWDQDVPPGIDIDGPDDDDPPDDNDDDDFLDKDFQDQAPPPDDPVRNVVSLVVLLVRLVVSLVVGDPVSVVVLLPADFPCCPPPSQVDPSSVSSRSCVVQWDQPDDDPPTGMTGRD

InterPro domains:
  IPR046341 SET domain superfamily [SSF82199] (14-65)

pLDDT: mean 82.34, std 14.8, range [36.09, 96.94]

Solvent-accessible surface area (backbone atoms only — not comparable to full-atom values): 7876 Å² total; per-residue (Å²): 134,83,74,82,77,72,88,67,70,56,56,45,82,43,78,42,90,100,72,48,78,46,78,43,72,71,55,90,76,62,93,90,64,85,87,78,82,88,75,49,82,46,73,46,70,80,64,78,63,56,95,83,50,49,73,66,53,41,52,51,49,53,51,51,42,27,55,52,44,48,57,53,52,72,69,44,55,73,67,53,44,52,55,58,71,68,50,64,48,89,34,65,89,38,82,84,18,64,49,74,56,24,41,53,33,27,24,47,67,59,57,42,40,82,56,59,75,57,95,90,54,59,30,34,21,35,107

Sequence (127 aa):
MAAPRSLQQLHDVQTFPGKGRGLIALVDIEPGERIICEVPMFRFREFWPARDATAAQRALSHARLKDEVISKFSGLSPQQQQVFLTLHNNHGSNARYSDGAGKLAGIARTNAMPSGSFVGHPHAGVF

Radius of gyration: 18.99 Å; Cα contacts (8 Å, |Δi|>4): 141; chains: 1; bounding box: 48×37×44 Å

Secondary structure (DSSP, 8-state):
-PPPPP----EEEEEETTTEEEEEESS---TT-----PPPSEEE-PPPPPTT--HHHHHHHHHHHHHHHHHHHHTS-HHHHHHHHHS--TTTTSGGG-SHHHHHHHHHHHH-EEEEEETTEEEEEE-